Protein AF-A0A0H2Z4H3-F1 (afdb_monomer_lite)

Secondary structure (DSSP, 8-state):
-HHHHHHHHHHT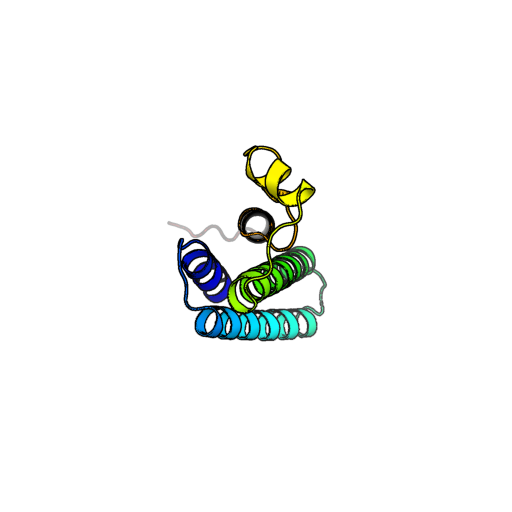SSS--HHHHHHHHHHHHHHHHHHHHH-SSSTTHHHHHHHHHHHHHHHHHHHHHHHTPPPPHHHHHHHHSTTTGGGSTT-HHHHHHHHHHHHHHHHHHHHHHHHHHHHTT-----

Structure (mmCIF, N/CA/C/O backbone):
data_AF-A0A0H2Z4H3-F1
#
_entry.id   AF-A0A0H2Z4H3-F1
#
loop_
_atom_site.group_PDB
_atom_site.id
_atom_site.type_symbol
_atom_site.label_atom_id
_atom_site.label_alt_id
_atom_site.label_comp_id
_atom_site.label_asym_id
_atom_site.label_entity_id
_atom_site.label_seq_id
_atom_site.pdbx_PDB_ins_code
_atom_site.Cartn_x
_atom_site.Cartn_y
_atom_site.Cartn_z
_atom_site.occupancy
_atom_site.B_iso_or_equiv
_atom_site.auth_seq_id
_atom_site.auth_comp_id
_atom_site.auth_asym_id
_atom_site.auth_atom_id
_atom_site.pdbx_PDB_model_num
ATOM 1 N N . MET A 1 1 ? 6.690 -5.080 -9.678 1.00 76.00 1 MET A N 1
ATOM 2 C CA . MET A 1 1 ? 5.309 -5.590 -9.858 1.00 76.00 1 MET A CA 1
ATOM 3 C C . MET A 1 1 ? 4.933 -6.775 -8.990 1.00 76.00 1 MET A C 1
ATOM 5 O O . MET A 1 1 ? 3.900 -6.699 -8.336 1.00 76.00 1 MET A O 1
ATOM 9 N N . ILE A 1 2 ? 5.739 -7.842 -8.934 1.00 83.12 2 ILE A N 1
ATOM 10 C CA . ILE A 1 2 ? 5.436 -9.006 -8.078 1.00 83.12 2 ILE A CA 1
ATOM 11 C C . ILE A 1 2 ? 5.225 -8.574 -6.618 1.00 83.12 2 ILE A C 1
ATOM 13 O O . ILE A 1 2 ? 4.202 -8.917 -6.033 1.00 83.12 2 ILE A O 1
ATOM 17 N N . SER A 1 3 ? 6.116 -7.737 -6.075 1.00 84.62 3 SER A N 1
ATOM 18 C CA . SER A 1 3 ? 6.000 -7.222 -4.704 1.00 84.62 3 SER A CA 1
ATOM 19 C C . SER A 1 3 ? 4.711 -6.426 -4.478 1.00 84.62 3 SER A C 1
ATOM 21 O O . SER A 1 3 ? 4.014 -6.666 -3.503 1.00 84.62 3 SER A O 1
ATOM 23 N N . ALA A 1 4 ? 4.337 -5.537 -5.404 1.00 87.75 4 ALA A N 1
ATOM 24 C CA . ALA A 1 4 ? 3.128 -4.725 -5.272 1.00 87.75 4 ALA A CA 1
ATOM 25 C C . ALA A 1 4 ? 1.841 -5.567 -5.271 1.00 87.75 4 ALA A C 1
ATOM 27 O O . ALA A 1 4 ? 0.973 -5.357 -4.427 1.00 87.75 4 ALA A O 1
ATOM 28 N N . LYS A 1 5 ? 1.754 -6.571 -6.158 1.00 92.44 5 LYS A N 1
ATOM 29 C CA . LYS A 1 5 ? 0.638 -7.531 -6.192 1.00 92.44 5 LYS A CA 1
ATOM 30 C C . LYS A 1 5 ? 0.575 -8.379 -4.919 1.00 92.44 5 LYS A C 1
ATOM 32 O O . LYS A 1 5 ? -0.507 -8.621 -4.399 1.00 92.44 5 LYS A O 1
ATOM 37 N N . GLN A 1 6 ? 1.727 -8.823 -4.412 1.00 92.50 6 GLN A N 1
ATOM 38 C CA . GLN A 1 6 ? 1.805 -9.562 -3.150 1.00 92.50 6 GLN A CA 1
ATOM 39 C C . GLN A 1 6 ? 1.317 -8.723 -1.966 1.00 92.50 6 GLN A C 1
ATOM 41 O O . GLN A 1 6 ? 0.580 -9.249 -1.140 1.00 92.50 6 GLN A O 1
ATOM 46 N N . ILE A 1 7 ? 1.687 -7.437 -1.908 1.00 94.00 7 ILE A N 1
ATOM 47 C CA . ILE A 1 7 ? 1.174 -6.507 -0.894 1.00 94.00 7 ILE A CA 1
ATOM 48 C C . ILE A 1 7 ? -0.345 -6.409 -1.018 1.00 94.00 7 ILE A C 1
ATOM 50 O O . ILE A 1 7 ? -1.021 -6.673 -0.033 1.00 94.00 7 ILE A O 1
ATOM 54 N N . ASN A 1 8 ? -0.876 -6.130 -2.216 1.00 93.12 8 ASN A N 1
ATOM 55 C CA . ASN A 1 8 ? -2.313 -5.918 -2.409 1.00 93.12 8 ASN A CA 1
ATOM 56 C C . ASN A 1 8 ? -3.132 -7.150 -1.991 1.00 93.12 8 ASN A C 1
ATOM 58 O O . ASN A 1 8 ? -4.113 -7.035 -1.269 1.00 93.12 8 ASN A O 1
ATOM 62 N N . ASN A 1 9 ? -2.669 -8.347 -2.366 1.00 93.31 9 ASN A N 1
ATOM 63 C CA . ASN A 1 9 ? -3.293 -9.615 -1.976 1.00 93.31 9 ASN A CA 1
ATOM 64 C C . ASN A 1 9 ? -3.227 -9.903 -0.466 1.00 93.31 9 ASN A C 1
ATOM 66 O O . ASN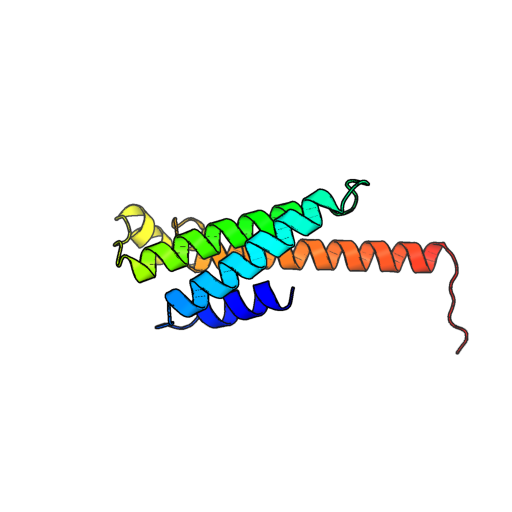 A 1 9 ? -4.020 -10.689 0.050 1.00 93.31 9 ASN A O 1
ATOM 70 N N . LEU A 1 10 ? -2.22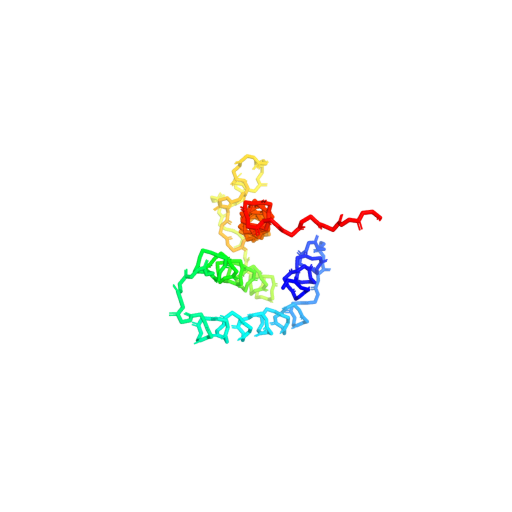6 -9.360 0.228 1.00 94.00 10 LEU A N 1
ATOM 71 C CA . LEU A 1 10 ? -2.078 -9.532 1.668 1.00 94.00 10 LEU A CA 1
ATOM 72 C C . LEU A 1 10 ? -2.978 -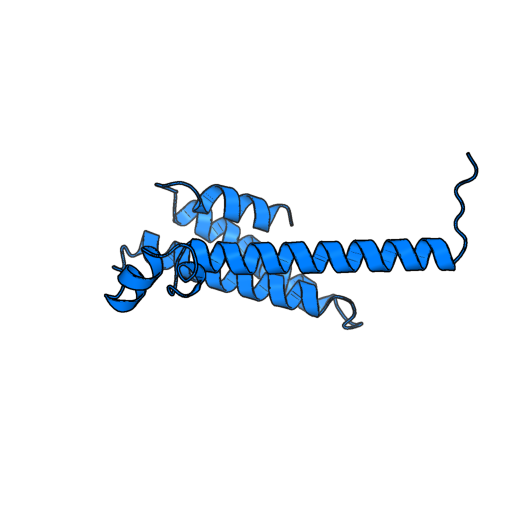8.553 2.423 1.00 94.00 10 LEU A C 1
ATOM 74 O O . LEU A 1 10 ? -3.700 -8.968 3.321 1.00 94.00 10 LEU A O 1
ATOM 78 N N . ILE A 1 11 ? -2.957 -7.275 2.039 1.00 93.00 11 ILE A N 1
ATOM 79 C CA . ILE A 1 11 ? -3.698 -6.208 2.724 1.00 93.00 11 ILE A CA 1
ATOM 80 C C . ILE A 1 11 ? -5.197 -6.195 2.387 1.00 93.00 11 ILE A C 1
ATOM 82 O O . ILE A 1 11 ? -5.956 -5.533 3.082 1.00 93.00 11 ILE A O 1
ATOM 86 N N . SER A 1 12 ? -5.635 -6.928 1.356 1.00 93.50 12 SER A N 1
ATOM 87 C CA . SER A 1 12 ? -7.056 -7.095 1.017 1.00 93.50 12 SER A CA 1
ATOM 88 C C . SER A 1 12 ? -7.799 -8.089 1.914 1.00 93.50 12 SER A C 1
ATOM 90 O O . SER A 1 12 ? -9.013 -8.240 1.791 1.00 93.50 12 SER A O 1
ATOM 92 N N . GLN A 1 13 ? -7.086 -8.804 2.787 1.00 92.44 13 GLN A N 1
ATOM 93 C CA . GLN A 1 13 ? -7.682 -9.764 3.712 1.00 92.44 13 GLN A CA 1
ATOM 94 C C . GLN A 1 13 ? -8.299 -9.033 4.907 1.00 92.44 13 GLN A C 1
ATOM 96 O O . GLN A 1 13 ? -7.673 -8.136 5.468 1.00 92.44 13 GLN A O 1
ATOM 101 N N . ASP A 1 14 ? -9.467 -9.488 5.374 1.00 82.69 14 ASP A N 1
ATOM 102 C CA . ASP A 1 14 ? -10.146 -8.926 6.559 1.00 82.69 14 ASP A CA 1
ATOM 103 C C . ASP A 1 14 ? -9.236 -8.856 7.795 1.00 82.69 14 ASP A C 1
ATOM 105 O O . ASP A 1 14 ? -9.363 -7.978 8.650 1.00 82.69 14 ASP A O 1
ATOM 109 N N . LYS A 1 15 ? -8.322 -9.824 7.907 1.00 87.69 15 LYS A N 1
ATOM 110 C CA . LYS A 1 15 ? -7.265 -9.874 8.913 1.00 87.69 15 LYS A CA 1
ATOM 111 C C . LYS A 1 15 ? -5.979 -10.292 8.226 1.00 87.69 15 LYS A C 1
ATOM 113 O O . LYS A 1 15 ? -5.923 -11.367 7.637 1.00 87.69 15 LYS A O 1
ATOM 118 N N . PHE A 1 16 ? -4.943 -9.480 8.366 1.00 93.75 16 PHE A N 1
ATOM 119 C CA . PHE A 1 16 ? -3.618 -9.780 7.845 1.00 93.75 16 PHE A CA 1
ATOM 120 C C . PHE A 1 16 ? -2.548 -9.551 8.910 1.00 93.75 16 PHE A C 1
ATOM 122 O O . PHE A 1 16 ? -2.740 -8.811 9.877 1.00 93.75 16 PHE A O 1
ATOM 129 N N . ASP A 1 17 ? -1.402 -10.199 8.720 1.00 93.62 17 ASP A N 1
ATOM 130 C CA . ASP A 1 17 ? -0.211 -9.954 9.525 1.00 93.62 17 ASP A CA 1
ATOM 131 C C . ASP A 1 17 ? 0.428 -8.625 9.093 1.00 93.62 17 ASP A C 1
ATOM 133 O O . ASP A 1 17 ? 1.021 -8.515 8.014 1.00 93.62 17 ASP A O 1
ATOM 137 N N . ALA A 1 18 ? 0.279 -7.603 9.937 1.00 93.75 18 ALA A N 1
ATOM 138 C CA . ALA A 1 18 ? 0.784 -6.265 9.660 1.00 93.75 18 ALA A CA 1
ATOM 139 C C . ALA A 1 18 ? 2.321 -6.195 9.614 1.00 93.75 18 ALA A C 1
ATOM 141 O O . ALA A 1 18 ? 2.861 -5.380 8.868 1.00 93.75 18 ALA A O 1
ATOM 142 N N . GLU A 1 19 ? 3.035 -7.060 10.340 1.00 93.50 19 GLU A N 1
ATOM 143 C CA . GLU A 1 19 ? 4.502 -7.119 10.290 1.00 93.50 19 GLU A CA 1
ATOM 144 C C . GLU A 1 19 ? 4.972 -7.736 8.969 1.00 93.50 19 GLU A C 1
ATOM 146 O O . GLU A 1 19 ? 5.856 -7.198 8.291 1.00 93.50 19 GLU A O 1
ATOM 151 N N . ALA A 1 20 ? 4.319 -8.820 8.538 1.00 93.56 20 ALA A N 1
ATOM 152 C CA . ALA A 1 20 ? 4.576 -9.413 7.228 1.00 93.56 20 ALA A CA 1
ATOM 153 C C . ALA A 1 20 ? 4.270 -8.425 6.087 1.00 93.56 20 ALA A C 1
ATOM 155 O O . ALA A 1 20 ? 5.054 -8.311 5.138 1.00 93.56 20 ALA A O 1
ATOM 156 N N . ALA A 1 21 ? 3.170 -7.674 6.197 1.00 94.31 21 ALA A N 1
ATOM 157 C CA . ALA A 1 21 ? 2.801 -6.648 5.226 1.00 94.31 21 ALA A CA 1
ATOM 158 C C . ALA A 1 21 ? 3.808 -5.491 5.201 1.00 94.31 21 ALA A C 1
ATOM 160 O O . ALA A 1 21 ? 4.271 -5.116 4.122 1.00 94.31 21 ALA A O 1
ATOM 161 N N . MET A 1 22 ? 4.228 -4.985 6.366 1.00 95.50 22 MET A N 1
ATOM 162 C CA . MET A 1 22 ? 5.247 -3.933 6.452 1.00 95.50 22 MET A CA 1
ATOM 163 C C . MET A 1 22 ? 6.565 -4.356 5.814 1.00 95.50 22 MET A C 1
ATOM 165 O O . MET A 1 22 ? 7.158 -3.572 5.074 1.00 95.50 22 MET A O 1
ATOM 169 N N . LYS A 1 23 ? 7.010 -5.598 6.039 1.00 95.25 23 LYS A N 1
ATOM 170 C CA . LYS A 1 23 ? 8.231 -6.117 5.412 1.00 95.25 23 LYS A CA 1
ATOM 171 C C .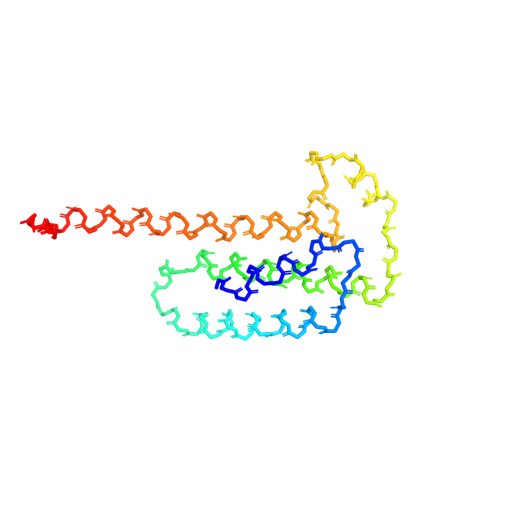 LYS A 1 23 ? 8.150 -6.047 3.885 1.00 95.25 23 LYS A C 1
ATOM 173 O O . LYS A 1 23 ? 9.091 -5.591 3.239 1.00 95.25 23 LYS A O 1
ATOM 178 N N . LYS A 1 24 ? 7.008 -6.432 3.309 1.00 94.75 24 LYS A N 1
ATOM 179 C CA . LYS A 1 24 ? 6.767 -6.348 1.860 1.00 94.75 24 LYS A CA 1
ATOM 180 C C . LYS A 1 24 ? 6.700 -4.912 1.351 1.00 94.75 24 LYS A C 1
ATOM 182 O O . LYS A 1 24 ? 7.262 -4.618 0.297 1.00 94.75 24 LYS A O 1
ATOM 187 N N . VAL A 1 25 ? 6.079 -4.011 2.106 1.00 95.75 25 VAL A N 1
ATOM 188 C CA . VAL A 1 25 ? 6.059 -2.577 1.790 1.00 95.75 25 VAL A CA 1
ATOM 189 C C . VAL A 1 25 ? 7.477 -1.992 1.781 1.00 95.75 25 VAL A C 1
ATOM 191 O O . VAL A 1 25 ? 7.813 -1.250 0.862 1.00 95.75 25 VAL A O 1
ATOM 194 N N . SER A 1 26 ? 8.340 -2.365 2.730 1.00 95.06 26 SER A N 1
ATOM 195 C CA . SER A 1 26 ? 9.748 -1.934 2.757 1.00 95.06 26 SER A CA 1
ATOM 196 C C . SER A 1 26 ? 10.582 -2.503 1.601 1.00 95.06 26 SER A C 1
ATOM 198 O O . SER A 1 26 ? 11.446 -1.807 1.063 1.00 95.06 26 SER A O 1
ATOM 200 N N . GLU A 1 27 ? 10.307 -3.742 1.175 1.00 94.62 27 GLU A N 1
ATOM 201 C CA . GLU A 1 27 ? 10.892 -4.309 -0.051 1.00 94.62 27 GLU A CA 1
ATOM 202 C C . GLU A 1 27 ? 10.501 -3.464 -1.278 1.00 94.62 27 GLU A C 1
ATOM 204 O O . GLU A 1 27 ? 11.363 -3.112 -2.084 1.00 94.62 27 GLU A O 1
ATOM 209 N N . LEU A 1 28 ? 9.222 -3.085 -1.408 1.00 94.31 28 LEU A N 1
ATOM 210 C CA . LEU A 1 28 ? 8.754 -2.224 -2.501 1.00 94.31 28 LEU A CA 1
ATOM 211 C C . LEU A 1 28 ? 9.368 -0.816 -2.439 1.00 94.31 28 LEU A C 1
ATOM 213 O O . LEU A 1 28 ? 9.787 -0.304 -3.471 1.00 94.31 28 LEU A O 1
ATOM 217 N N . GLU A 1 29 ? 9.473 -0.218 -1.251 1.00 94.88 29 GLU A N 1
ATOM 218 C CA . GLU A 1 29 ? 10.106 1.093 -1.026 1.00 94.88 29 GLU A CA 1
ATOM 219 C C . GLU A 1 29 ? 11.554 1.114 -1.536 1.00 94.88 29 GLU A C 1
ATOM 221 O O . GLU A 1 29 ? 11.955 2.031 -2.253 1.00 94.88 29 GLU A O 1
ATOM 226 N N . THR A 1 30 ? 12.310 0.050 -1.252 1.00 95.25 30 THR A N 1
ATOM 227 C CA . THR A 1 30 ? 13.688 -0.108 -1.742 1.00 95.25 30 THR A CA 1
ATOM 228 C C . THR A 1 30 ? 13.735 -0.237 -3.266 1.00 95.25 30 THR A C 1
ATOM 230 O O . THR A 1 30 ? 14.557 0.409 -3.913 1.00 95.25 30 THR A O 1
ATOM 233 N N . LEU A 1 31 ? 12.836 -1.030 -3.859 1.00 92.88 31 LEU A N 1
ATOM 234 C CA . LEU A 1 31 ? 12.762 -1.197 -5.315 1.00 92.88 31 LEU A CA 1
ATOM 235 C C . LEU A 1 31 ? 12.390 0.108 -6.032 1.00 92.88 31 LEU A C 1
ATOM 237 O O . LEU A 1 31 ? 12.962 0.412 -7.076 1.00 92.88 31 LEU A O 1
ATOM 241 N N . VAL A 1 32 ? 11.459 0.889 -5.476 1.00 92.94 32 VAL A N 1
ATOM 242 C CA . VAL A 1 32 ? 11.079 2.201 -6.021 1.00 92.94 32 VAL A CA 1
ATOM 243 C C . VAL A 1 32 ? 12.257 3.172 -5.946 1.00 92.94 32 VAL A C 1
ATOM 245 O O . VAL A 1 32 ? 12.520 3.872 -6.921 1.00 92.94 32 VAL A O 1
ATOM 248 N N . ALA A 1 33 ? 13.000 3.199 -4.835 1.00 93.44 33 ALA A N 1
ATOM 249 C CA . ALA A 1 33 ? 14.196 4.034 -4.709 1.00 93.44 33 ALA A CA 1
ATOM 250 C C . ALA A 1 33 ? 15.270 3.664 -5.748 1.00 93.44 33 ALA A C 1
ATOM 252 O O . ALA A 1 33 ? 15.760 4.534 -6.464 1.00 93.44 33 ALA A O 1
ATOM 253 N N . GLN A 1 34 ? 15.560 2.370 -5.909 1.00 92.06 34 GLN A N 1
ATOM 254 C CA . GLN A 1 34 ? 16.494 1.882 -6.929 1.00 92.06 34 GLN A CA 1
ATOM 255 C C . GLN A 1 34 ? 16.035 2.230 -8.351 1.00 92.06 34 GLN A C 1
ATOM 257 O O . GLN A 1 34 ? 16.846 2.628 -9.184 1.00 92.06 34 GLN A O 1
ATOM 262 N N . ALA A 1 35 ? 14.734 2.112 -8.636 1.00 89.50 35 ALA A N 1
ATOM 263 C CA . ALA A 1 35 ? 14.179 2.473 -9.937 1.00 89.50 35 ALA A CA 1
ATOM 264 C C . ALA A 1 35 ? 14.322 3.976 -10.225 1.00 89.50 35 ALA A C 1
ATOM 266 O O . ALA A 1 35 ? 14.687 4.339 -11.341 1.00 89.50 35 ALA A O 1
ATOM 267 N N . LYS A 1 36 ? 14.107 4.839 -9.219 1.00 90.00 36 LYS A N 1
ATOM 268 C CA . LYS A 1 36 ? 14.334 6.293 -9.329 1.00 90.00 36 LYS A CA 1
ATOM 269 C C . LYS A 1 36 ? 15.785 6.621 -9.674 1.00 90.00 36 LYS A C 1
ATOM 271 O O . LYS A 1 36 ? 16.024 7.468 -10.524 1.00 90.00 36 LYS A O 1
ATOM 276 N N . GLU A 1 37 ? 16.745 5.954 -9.038 1.00 89.44 37 GLU A N 1
ATOM 277 C CA . GLU A 1 37 ? 18.173 6.166 -9.314 1.00 89.44 37 GLU A CA 1
ATOM 278 C C . GLU A 1 37 ? 18.596 5.633 -10.693 1.00 89.44 37 GLU A C 1
ATOM 280 O O . GLU A 1 37 ? 19.474 6.200 -11.349 1.00 89.44 37 GLU A O 1
ATOM 285 N N . ALA A 1 38 ? 17.978 4.539 -11.142 1.00 88.31 38 ALA A N 1
ATOM 286 C CA . ALA A 1 38 ? 18.272 3.919 -12.429 1.00 88.31 38 ALA A CA 1
ATOM 287 C C . ALA A 1 38 ? 17.641 4.660 -13.622 1.00 88.31 38 ALA A C 1
ATOM 289 O O . ALA A 1 38 ? 18.196 4.606 -14.725 1.00 88.31 38 ALA A O 1
ATOM 290 N N . ASP A 1 39 ? 16.513 5.356 -13.433 1.00 85.75 39 ASP A N 1
ATOM 291 C CA . ASP A 1 39 ? 15.844 6.096 -14.507 1.00 85.75 39 ASP A CA 1
ATOM 292 C C . ASP A 1 39 ? 16.537 7.428 -14.819 1.00 85.75 39 ASP A C 1
ATOM 294 O O . ASP A 1 39 ? 16.132 8.510 -14.401 1.00 85.75 39 ASP A O 1
ATOM 298 N N . LYS A 1 40 ? 17.593 7.342 -15.626 1.00 79.00 40 LYS A N 1
ATOM 299 C CA . LYS A 1 40 ? 18.343 8.508 -16.120 1.00 79.00 40 LYS A CA 1
ATOM 300 C C . LYS A 1 40 ? 17.637 9.254 -17.254 1.00 79.00 40 LYS A C 1
ATOM 302 O O . LYS A 1 40 ? 18.050 10.354 -17.605 1.00 79.00 40 LYS A O 1
ATOM 307 N N . SER A 1 41 ? 16.633 8.631 -17.867 1.00 77.81 41 SER A N 1
ATOM 308 C CA . SER A 1 41 ? 15.962 9.134 -19.070 1.00 77.81 41 SER A CA 1
ATOM 309 C C . SER A 1 41 ? 14.653 9.862 -18.776 1.00 77.81 41 SER A C 1
ATOM 311 O O . SER A 1 41 ? 14.174 10.612 -19.622 1.00 77.81 41 SER A O 1
ATOM 313 N N . GLY A 1 42 ? 14.058 9.609 -17.607 1.00 77.31 42 GLY A N 1
ATOM 314 C CA . GLY A 1 42 ? 12.722 10.079 -17.247 1.00 77.31 42 GLY A CA 1
ATOM 315 C C . GLY A 1 42 ? 11.592 9.351 -17.981 1.00 77.31 42 GLY A C 1
ATOM 316 O O . GLY A 1 42 ? 10.426 9.638 -17.720 1.00 77.31 42 GLY A O 1
ATOM 317 N N . MET A 1 43 ? 11.898 8.404 -18.879 1.00 74.94 43 MET A N 1
ATOM 318 C CA . MET A 1 43 ? 10.883 7.674 -19.649 1.00 74.94 43 MET A CA 1
ATOM 319 C C . MET A 1 43 ? 9.951 6.851 -18.754 1.00 74.94 43 MET A C 1
ATOM 321 O O . MET A 1 43 ? 8.799 6.636 -19.115 1.00 74.94 43 MET A O 1
ATOM 325 N N . ASN A 1 44 ? 10.424 6.419 -17.580 1.00 79.25 44 ASN A N 1
ATOM 326 C CA . ASN A 1 44 ? 9.642 5.615 -16.640 1.00 79.25 44 ASN A CA 1
ATOM 327 C C . ASN A 1 44 ? 9.117 6.437 -15.454 1.00 79.25 44 ASN A C 1
ATOM 329 O O . ASN A 1 44 ? 8.576 5.863 -14.506 1.00 79.25 44 ASN A O 1
ATOM 333 N N . PHE A 1 45 ? 9.263 7.766 -15.492 1.00 83.06 45 PHE A N 1
ATOM 334 C CA . PHE A 1 45 ? 8.963 8.650 -14.368 1.00 83.06 45 PHE A CA 1
ATOM 335 C C . PHE A 1 45 ? 7.532 8.477 -13.843 1.00 83.06 45 PHE A C 1
ATOM 337 O O . PHE A 1 45 ? 7.340 8.375 -12.632 1.00 83.06 45 PHE A O 1
ATOM 344 N N . SER A 1 46 ? 6.548 8.384 -14.744 1.00 86.56 46 SER A N 1
ATOM 345 C CA . SER A 1 46 ? 5.130 8.241 -14.385 1.00 86.56 46 SER A CA 1
ATOM 346 C C . SER A 1 46 ? 4.872 6.968 -13.571 1.00 86.56 46 SER A C 1
ATOM 348 O O . SER A 1 46 ? 4.376 7.026 -12.446 1.00 86.56 46 SER A O 1
ATOM 350 N N . PHE A 1 47 ? 5.346 5.824 -14.073 1.00 88.81 47 PHE A N 1
ATOM 351 C CA . PHE A 1 47 ? 5.243 4.538 -13.384 1.00 88.81 47 PHE A CA 1
ATOM 352 C C . PHE A 1 47 ? 5.990 4.516 -12.041 1.00 88.81 47 PHE A C 1
ATOM 354 O O . PHE A 1 47 ? 5.492 4.007 -11.038 1.00 88.81 47 PHE A O 1
ATOM 361 N N . ILE A 1 48 ? 7.208 5.059 -11.997 1.00 91.50 48 ILE A N 1
ATOM 362 C CA . ILE A 1 48 ? 8.007 5.081 -10.766 1.00 91.50 48 ILE A CA 1
ATOM 363 C C . ILE A 1 48 ? 7.338 5.962 -9.701 1.00 91.50 48 ILE A C 1
ATOM 365 O O . ILE A 1 48 ? 7.405 5.656 -8.506 1.00 91.50 48 ILE A O 1
ATOM 369 N N . ASN A 1 49 ? 6.684 7.046 -10.122 1.00 92.19 49 ASN A N 1
ATOM 370 C CA . ASN A 1 49 ? 5.931 7.911 -9.230 1.00 92.19 49 ASN A CA 1
ATOM 371 C C . ASN A 1 49 ? 4.674 7.216 -8.691 1.00 92.19 49 ASN A C 1
ATOM 373 O O . ASN A 1 49 ? 4.498 7.183 -7.473 1.00 92.19 49 ASN A O 1
ATOM 377 N N . SER A 1 50 ? 3.859 6.596 -9.551 1.00 93.44 50 SER A N 1
ATOM 378 C CA . SER A 1 50 ? 2.651 5.871 -9.124 1.00 93.44 50 SER A CA 1
ATOM 379 C C . SER A 1 50 ? 2.978 4.680 -8.216 1.00 93.44 50 SER A C 1
ATOM 381 O O . SER A 1 50 ? 2.333 4.489 -7.185 1.00 93.44 50 SER A O 1
ATOM 383 N N . ALA A 1 51 ? 4.064 3.949 -8.489 1.00 93.19 51 ALA A N 1
ATOM 384 C CA . ALA A 1 51 ? 4.564 2.905 -7.591 1.00 93.19 51 ALA A CA 1
ATOM 385 C C . ALA A 1 51 ? 4.976 3.452 -6.211 1.00 93.19 51 ALA A C 1
ATOM 387 O O . ALA A 1 51 ? 4.797 2.777 -5.194 1.00 93.19 51 ALA A O 1
ATOM 388 N N . GLY A 1 52 ? 5.516 4.674 -6.168 1.00 94.12 52 GLY A N 1
ATOM 389 C CA . GLY A 1 52 ? 5.826 5.384 -4.929 1.00 94.12 52 GLY A CA 1
ATOM 390 C C . GLY A 1 52 ? 4.582 5.811 -4.146 1.00 94.12 52 GLY A C 1
ATOM 391 O O . GLY A 1 52 ? 4.575 5.676 -2.924 1.00 94.12 52 GLY A O 1
ATOM 392 N N . GLN A 1 53 ? 3.529 6.273 -4.827 1.00 95.56 53 GLN A N 1
ATOM 393 C CA . GLN A 1 53 ? 2.257 6.628 -4.180 1.00 95.56 53 GLN A CA 1
ATOM 394 C C . GLN A 1 53 ? 1.586 5.397 -3.570 1.00 95.56 53 GLN A C 1
ATOM 396 O O . GLN A 1 53 ? 1.339 5.365 -2.365 1.00 95.56 53 GLN A O 1
ATOM 401 N N . TYR A 1 54 ? 1.456 4.317 -4.348 1.00 96.06 54 TYR A N 1
ATOM 402 C CA . TYR A 1 54 ? 0.929 3.054 -3.835 1.00 96.06 54 TYR A CA 1
ATOM 403 C C . TYR A 1 54 ? 1.717 2.547 -2.619 1.00 96.06 54 TYR A C 1
ATOM 405 O O . TYR A 1 54 ? 1.136 2.129 -1.617 1.00 96.06 54 TYR A O 1
ATOM 413 N N . GLN A 1 55 ? 3.052 2.607 -2.675 1.00 96.12 55 GLN A N 1
ATOM 414 C CA . GLN A 1 55 ? 3.899 2.221 -1.548 1.00 96.12 55 GLN A CA 1
ATOM 415 C C . GLN A 1 55 ? 3.614 3.059 -0.293 1.00 96.12 55 GLN A C 1
ATOM 417 O O . GLN A 1 55 ? 3.578 2.500 0.807 1.00 96.12 55 GLN A O 1
ATOM 422 N N . LEU A 1 56 ? 3.409 4.368 -0.439 1.00 96.56 56 LEU A N 1
ATOM 423 C CA . LEU A 1 56 ? 3.098 5.269 0.668 1.00 96.56 56 LEU A CA 1
ATOM 424 C C . LEU A 1 56 ? 1.729 4.960 1.288 1.00 96.56 56 LEU A C 1
ATOM 426 O O . LEU A 1 56 ? 1.638 4.814 2.510 1.00 96.56 56 LEU A O 1
ATOM 430 N N . GLU A 1 57 ? 0.688 4.816 0.470 1.00 96.75 57 GLU A N 1
ATOM 431 C CA . GLU A 1 57 ? -0.672 4.543 0.950 1.00 96.75 57 GLU A CA 1
ATOM 432 C C . GLU A 1 57 ? -0.799 3.140 1.557 1.00 96.75 57 GLU A C 1
ATOM 434 O O . GLU A 1 57 ? -1.372 2.974 2.637 1.00 96.75 57 GLU A O 1
ATOM 439 N N . ALA A 1 58 ? -0.148 2.131 0.968 1.00 96.19 58 ALA A N 1
ATOM 440 C CA . ALA A 1 58 ? -0.065 0.803 1.573 1.00 96.19 58 ALA A CA 1
ATOM 441 C C . ALA A 1 58 ? 0.642 0.843 2.942 1.00 96.19 58 ALA A C 1
ATOM 443 O O . ALA A 1 58 ? 0.190 0.214 3.899 1.00 96.19 58 ALA A O 1
ATOM 444 N N . LYS A 1 59 ? 1.729 1.618 3.074 1.00 96.62 59 LYS A N 1
ATOM 445 C CA . LYS A 1 59 ? 2.461 1.795 4.343 1.00 96.62 59 LYS A CA 1
ATOM 446 C C . LYS A 1 59 ? 1.587 2.418 5.426 1.00 96.62 59 LYS A C 1
ATOM 448 O O . LYS A 1 59 ? 1.616 1.973 6.574 1.00 96.62 59 LYS A O 1
ATOM 453 N N . LYS A 1 60 ? 0.833 3.454 5.064 1.00 96.44 60 LYS A N 1
ATOM 454 C CA . LYS A 1 60 ? -0.114 4.139 5.944 1.00 96.44 60 LYS A CA 1
ATOM 455 C C . LYS A 1 60 ? -1.218 3.200 6.426 1.00 96.44 60 LYS A C 1
ATOM 457 O O . LYS A 1 60 ? -1.397 3.051 7.634 1.00 96.44 60 LYS A O 1
ATOM 462 N N . TYR A 1 61 ? -1.867 2.485 5.505 1.00 96.06 61 TYR A N 1
ATOM 463 C CA . TYR A 1 61 ? -2.919 1.527 5.845 1.00 96.06 61 TYR A CA 1
ATOM 464 C C . TYR A 1 61 ? -2.418 0.417 6.779 1.00 96.06 61 TYR A C 1
ATOM 466 O O . TYR A 1 61 ? -3.016 0.151 7.823 1.00 96.06 61 TYR A O 1
ATOM 474 N N . VAL A 1 62 ? -1.267 -0.188 6.469 1.00 95.88 62 VAL A N 1
ATOM 475 C CA . VAL A 1 62 ? -0.684 -1.235 7.321 1.00 95.88 62 VAL A CA 1
ATOM 476 C C . VAL A 1 62 ? -0.368 -0.704 8.725 1.00 95.88 62 VAL A C 1
ATOM 478 O O . VAL A 1 62 ? -0.649 -1.387 9.712 1.00 95.88 62 VAL A O 1
ATOM 481 N N . ARG A 1 63 ? 0.162 0.523 8.844 1.00 95.88 63 ARG A N 1
ATOM 482 C CA . ARG A 1 63 ? 0.401 1.172 10.146 1.00 95.88 63 ARG A CA 1
ATOM 483 C C . ARG A 1 63 ? -0.894 1.403 10.917 1.00 95.88 63 ARG A C 1
ATOM 485 O O . ARG A 1 63 ? -0.929 1.078 12.099 1.00 95.88 63 ARG A O 1
ATOM 492 N N . ARG A 1 64 ? -1.960 1.878 10.262 1.00 95.06 64 ARG A N 1
ATOM 493 C CA . ARG A 1 64 ? -3.284 2.048 10.888 1.00 95.06 64 ARG A CA 1
ATOM 494 C C . ARG A 1 64 ? -3.769 0.739 11.515 1.00 95.06 64 ARG A C 1
ATOM 496 O O . ARG A 1 64 ? -4.191 0.742 12.670 1.00 95.06 64 ARG A O 1
ATOM 503 N N . ILE A 1 65 ? -3.670 -0.376 10.785 1.00 93.81 65 ILE A N 1
ATOM 504 C CA . ILE A 1 65 ? -4.089 -1.702 11.270 1.00 93.81 65 ILE A CA 1
ATOM 505 C C . ILE A 1 65 ? -3.196 -2.197 12.414 1.00 93.81 65 ILE A C 1
ATOM 507 O O . ILE A 1 65 ? -3.714 -2.650 13.437 1.00 93.81 65 ILE A O 1
ATOM 511 N N . ARG A 1 66 ? -1.870 -2.065 12.279 1.00 94.62 66 ARG A N 1
ATOM 512 C CA . ARG A 1 66 ? -0.900 -2.433 13.325 1.00 94.62 66 ARG A CA 1
ATOM 513 C C . ARG A 1 66 ? -1.160 -1.677 14.629 1.00 94.62 66 ARG A C 1
ATOM 515 O O . ARG A 1 66 ? -1.233 -2.285 15.695 1.00 94.62 66 ARG A O 1
ATOM 522 N N . ASP A 1 67 ? -1.324 -0.363 14.522 1.00 95.25 67 ASP A N 1
ATOM 523 C CA . ASP A 1 67 ? -1.462 0.555 15.655 1.00 95.25 67 ASP A CA 1
ATOM 524 C C . ASP A 1 67 ? -2.915 0.654 16.151 1.00 95.25 67 ASP A C 1
ATOM 526 O O . ASP A 1 67 ? -3.189 1.327 17.143 1.00 95.25 67 ASP A O 1
ATOM 530 N N . LYS A 1 68 ? -3.847 -0.049 15.489 1.00 92.50 68 LYS A N 1
ATOM 531 C CA . LYS A 1 68 ? -5.289 -0.070 15.789 1.00 92.50 68 LYS A CA 1
ATOM 532 C C . LYS A 1 68 ? -5.902 1.331 15.825 1.00 92.50 68 LYS A C 1
ATOM 534 O O . LYS A 1 68 ? -6.766 1.622 16.652 1.00 92.50 68 LYS A O 1
ATOM 539 N N . VAL A 1 69 ? -5.446 2.198 14.926 1.00 93.75 69 VAL A N 1
ATOM 540 C CA . VAL A 1 69 ? -5.898 3.588 14.852 1.00 93.75 69 VAL A CA 1
ATOM 541 C C . VAL A 1 69 ? -7.319 3.622 14.276 1.00 93.75 69 VAL A C 1
ATOM 543 O O . VAL A 1 69 ? -7.528 3.171 13.144 1.00 93.75 69 VAL A O 1
ATOM 546 N N . PRO A 1 70 ? -8.313 4.141 15.020 1.00 91.69 70 PRO A N 1
ATOM 547 C CA . PRO A 1 70 ? -9.681 4.221 14.529 1.00 91.69 70 PRO A CA 1
ATOM 548 C C . PRO A 1 70 ? -9.795 5.218 13.369 1.00 91.69 70 PRO A C 1
ATOM 550 O O . PRO A 1 70 ? -9.042 6.187 13.277 1.00 91.69 70 PRO A O 1
ATOM 553 N N . TYR A 1 71 ? -10.759 4.986 12.481 1.00 92.81 71 TYR A N 1
ATOM 554 C CA . TYR A 1 71 ? -11.133 5.959 11.454 1.00 92.81 71 TYR A CA 1
ATOM 555 C C . TYR A 1 71 ? -11.758 7.207 12.079 1.00 92.81 71 TYR A C 1
ATOM 557 O O . TYR A 1 71 ? -12.461 7.110 13.094 1.00 92.81 71 TYR A O 1
ATOM 565 N N . SER A 1 72 ? -11.508 8.366 11.464 1.00 92.69 72 SER A N 1
ATOM 566 C CA . SER A 1 72 ? -12.246 9.585 11.788 1.00 92.69 72 SER A CA 1
ATOM 567 C C . SER A 1 72 ? -13.715 9.432 11.384 1.00 92.69 72 SER A C 1
ATOM 569 O O . SER A 1 72 ? -14.064 8.534 10.617 1.00 92.69 72 SER A O 1
ATOM 571 N N . ASP A 1 73 ? -14.599 10.281 11.903 1.00 94.06 73 ASP A N 1
ATOM 572 C CA . ASP A 1 73 ? -16.019 10.195 11.542 1.00 94.06 73 ASP A CA 1
ATOM 573 C C . ASP A 1 73 ? -16.245 10.508 10.056 1.00 94.06 73 ASP A C 1
ATOM 575 O O . ASP A 1 73 ? -17.017 9.811 9.405 1.00 94.06 73 ASP A O 1
ATOM 579 N N . TRP A 1 74 ? -15.466 11.436 9.491 1.00 90.62 74 TRP A N 1
ATOM 580 C CA . TRP A 1 74 ? -15.456 11.701 8.052 1.00 90.62 74 TRP A CA 1
ATOM 581 C C . TRP A 1 74 ? -14.982 10.484 7.243 1.00 90.62 74 TRP A C 1
ATOM 583 O O . TRP A 1 74 ? -15.644 10.090 6.289 1.00 90.62 74 TRP A O 1
ATOM 593 N N . ASP A 1 75 ? -13.887 9.825 7.647 1.00 92.81 75 ASP A N 1
ATOM 594 C CA . ASP A 1 75 ? -13.406 8.621 6.949 1.00 92.81 75 ASP A CA 1
ATOM 595 C C . ASP A 1 75 ? -14.441 7.492 6.999 1.00 92.81 75 ASP A C 1
ATOM 597 O O . ASP A 1 75 ? -14.628 6.774 6.019 1.00 92.81 75 ASP A O 1
ATOM 601 N N . LYS A 1 76 ? -15.130 7.320 8.136 1.00 92.75 76 LYS A N 1
ATOM 602 C CA . LYS A 1 76 ? -16.194 6.313 8.268 1.00 92.75 76 LYS A CA 1
ATOM 603 C C . LYS A 1 76 ? -17.340 6.582 7.301 1.00 92.75 76 LYS A C 1
ATOM 605 O O . LYS A 1 76 ? -17.858 5.623 6.741 1.00 92.75 76 LYS A O 1
ATOM 610 N N . GLU A 1 77 ? -17.733 7.843 7.122 1.00 92.56 77 GLU A N 1
ATOM 611 C CA . GLU A 1 77 ? -18.758 8.228 6.146 1.00 92.56 77 GLU A CA 1
ATOM 612 C C . GLU A 1 77 ? -18.312 7.884 4.723 1.00 92.56 77 GLU A C 1
ATOM 614 O O . GLU A 1 77 ? -19.059 7.230 3.997 1.00 92.56 77 GLU A O 1
ATOM 619 N N . GLN A 1 78 ? -17.071 8.221 4.353 1.00 93.00 78 GLN A N 1
ATOM 620 C CA . GLN A 1 78 ? -16.548 7.878 3.027 1.00 93.00 78 GLN A CA 1
ATOM 621 C C . GLN A 1 78 ? -16.482 6.367 2.796 1.00 93.00 78 GLN A C 1
ATOM 623 O O . GLN A 1 78 ? -16.812 5.889 1.717 1.00 93.00 78 GLN A O 1
ATOM 628 N N . LEU A 1 79 ? -16.111 5.585 3.811 1.00 92.38 79 LEU A N 1
ATOM 629 C CA . LEU A 1 79 ? -16.047 4.125 3.707 1.00 92.38 79 LEU A CA 1
ATOM 630 C C . LEU A 1 79 ? -17.420 3.454 3.524 1.00 92.38 79 LEU A C 1
ATOM 632 O O . LEU A 1 79 ? -17.459 2.288 3.130 1.00 92.38 79 LEU A O 1
ATOM 636 N N . GLN A 1 80 ? -18.530 4.145 3.806 1.00 91.31 80 GLN A N 1
ATOM 637 C CA . GLN A 1 80 ? -19.878 3.609 3.580 1.00 91.31 80 GLN A CA 1
ATOM 638 C C . GLN A 1 80 ? -20.349 3.740 2.128 1.00 91.31 80 GLN A C 1
ATOM 640 O O . GLN A 1 80 ? -21.199 2.956 1.704 1.00 91.31 80 GLN A O 1
ATOM 645 N N . ASP A 1 81 ? -19.804 4.690 1.365 1.00 90.38 81 ASP A N 1
ATOM 646 C CA . ASP A 1 81 ? -20.125 4.874 -0.049 1.00 90.38 81 ASP A CA 1
ATOM 647 C C . ASP A 1 81 ? -18.992 4.334 -0.928 1.00 90.38 81 ASP A C 1
ATOM 649 O O . ASP A 1 81 ? -17.849 4.789 -0.890 1.00 90.38 81 ASP A O 1
ATOM 653 N N . ALA A 1 82 ? -19.313 3.366 -1.785 1.00 82.88 82 ALA A N 1
ATOM 654 C CA . ALA A 1 82 ? -18.349 2.796 -2.718 1.00 82.88 82 ALA A CA 1
ATOM 655 C C . ALA A 1 82 ? -17.710 3.860 -3.635 1.00 82.88 82 ALA A C 1
ATOM 657 O O . ALA A 1 82 ? -16.537 3.722 -3.985 1.00 82.88 82 ALA A O 1
ATOM 658 N N . ASN A 1 83 ? -18.433 4.933 -3.977 1.00 88.69 83 ASN A N 1
ATOM 659 C CA . ASN A 1 83 ? -17.957 5.974 -4.896 1.00 88.69 83 ASN A CA 1
ATOM 660 C C . ASN A 1 83 ? -16.935 6.930 -4.271 1.00 88.69 83 ASN A C 1
ATOM 662 O O . ASN A 1 83 ? -16.1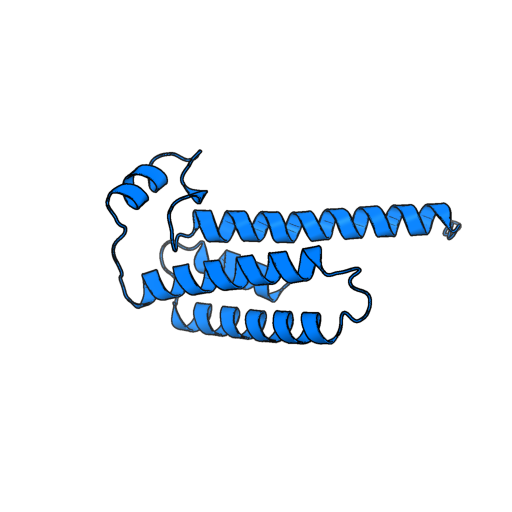86 7.586 -4.997 1.00 88.69 83 ASN A O 1
ATOM 666 N N . SER A 1 84 ? -16.894 7.014 -2.942 1.00 90.94 84 SER A N 1
ATOM 667 C CA . SER A 1 84 ? -15.994 7.910 -2.214 1.00 90.94 84 SER A CA 1
ATOM 668 C C . SER A 1 84 ? -15.081 7.190 -1.226 1.00 90.94 84 SER A C 1
ATOM 670 O O . SER A 1 84 ? -14.189 7.814 -0.660 1.00 90.94 84 SER A O 1
ATOM 672 N N . SER A 1 85 ? -15.216 5.869 -1.083 1.00 90.06 85 SER A N 1
ATOM 673 C CA . SER A 1 85 ? -14.383 5.039 -0.203 1.00 90.06 85 SER A CA 1
ATOM 674 C C . SER A 1 85 ? -12.878 5.223 -0.413 1.00 90.06 85 SER A C 1
ATOM 676 O O . SER A 1 85 ? -12.114 5.197 0.550 1.00 90.06 85 SER A O 1
ATOM 678 N N . TRP A 1 86 ? -12.448 5.480 -1.651 1.00 91.00 86 TRP A N 1
ATOM 679 C CA . TRP A 1 86 ? -11.057 5.776 -2.005 1.00 91.00 86 TRP A CA 1
ATOM 680 C C . TRP A 1 86 ? -10.540 7.090 -1.404 1.00 91.00 86 TRP A C 1
ATOM 682 O O . TRP A 1 86 ? -9.334 7.295 -1.358 1.00 91.00 86 TRP A O 1
ATOM 692 N N . MET A 1 87 ? -11.416 7.982 -0.937 1.00 92.94 87 MET A N 1
ATOM 693 C CA . MET A 1 87 ? -11.042 9.245 -0.298 1.00 92.94 87 MET A CA 1
ATOM 694 C C . MET A 1 87 ? -10.700 9.081 1.185 1.00 92.94 87 MET A C 1
ATOM 696 O O . MET A 1 87 ? -10.048 9.965 1.735 1.00 92.94 87 MET A O 1
ATOM 700 N N . ALA A 1 88 ? -11.115 7.980 1.822 1.00 92.88 88 ALA A N 1
ATOM 701 C CA . ALA A 1 88 ? -10.813 7.719 3.224 1.00 92.88 88 ALA A CA 1
ATOM 702 C C . ALA A 1 88 ? -9.301 7.559 3.426 1.00 92.88 88 ALA A C 1
ATOM 704 O O . ALA A 1 88 ? -8.655 6.745 2.752 1.00 92.88 88 ALA A O 1
ATOM 705 N N . GLU A 1 89 ? -8.734 8.315 4.361 1.00 90.31 89 GLU A N 1
ATOM 706 C CA . GLU A 1 89 ? -7.289 8.325 4.577 1.00 90.31 89 GLU A CA 1
ATOM 707 C C . GLU A 1 89 ? -6.804 7.026 5.218 1.00 90.31 89 GLU A C 1
ATOM 709 O O . GLU A 1 89 ? -7.505 6.386 6.009 1.00 90.31 89 GLU A O 1
ATOM 714 N N . ASP A 1 90 ? -5.565 6.641 4.905 1.00 93.25 90 ASP A N 1
ATOM 715 C CA . ASP A 1 90 ? -4.901 5.458 5.451 1.00 93.25 90 ASP A CA 1
ATOM 716 C C . ASP A 1 90 ? -5.802 4.208 5.382 1.00 93.25 90 ASP A C 1
ATOM 718 O O . ASP A 1 90 ? -5.913 3.462 6.357 1.00 93.25 90 ASP A O 1
ATOM 722 N N . SER A 1 91 ? -6.509 4.022 4.264 1.00 93.31 91 SER A N 1
ATOM 723 C CA . SER A 1 91 ? -7.527 2.986 4.074 1.00 93.31 91 SER A CA 1
ATOM 724 C C . SER A 1 91 ? -7.151 2.013 2.954 1.00 93.31 91 SER A C 1
ATOM 726 O O . SER A 1 91 ? -6.358 2.330 2.064 1.00 93.31 91 SER A O 1
ATOM 728 N N . PHE A 1 92 ? -7.741 0.813 2.973 1.00 93.75 92 PHE A N 1
ATOM 729 C CA . PHE A 1 92 ? -7.543 -0.149 1.888 1.00 93.75 92 PHE A CA 1
ATOM 730 C C . PHE A 1 92 ? -8.063 0.366 0.534 1.00 93.75 92 PHE A C 1
ATOM 732 O O . PHE A 1 92 ? -7.313 0.264 -0.434 1.00 93.75 92 PHE A O 1
ATOM 739 N N . PRO A 1 93 ? -9.271 0.961 0.423 1.00 93.88 93 PRO A N 1
ATOM 740 C CA . PRO A 1 93 ? -9.740 1.512 -0.849 1.00 93.88 93 PRO A CA 1
ATOM 741 C C . PRO A 1 93 ? -8.810 2.580 -1.429 1.00 93.88 93 PRO A C 1
ATOM 743 O O . PRO A 1 93 ? -8.615 2.611 -2.643 1.00 93.88 93 PRO A O 1
ATOM 746 N N . ARG A 1 94 ? -8.181 3.409 -0.581 1.00 95.00 94 ARG A N 1
ATOM 747 C CA . ARG A 1 94 ? -7.165 4.368 -1.031 1.00 95.00 94 ARG A CA 1
ATOM 748 C C . ARG A 1 94 ? -5.942 3.664 -1.614 1.00 95.00 94 ARG A C 1
ATOM 750 O O . ARG A 1 94 ? -5.553 3.950 -2.741 1.00 95.00 94 ARG A O 1
ATOM 757 N N . ALA A 1 95 ? -5.375 2.703 -0.884 1.00 95.06 95 ALA A N 1
ATOM 758 C CA . ALA A 1 95 ? -4.233 1.925 -1.367 1.00 95.06 95 ALA A CA 1
ATOM 759 C C . ALA A 1 95 ? -4.563 1.134 -2.650 1.00 95.06 95 ALA A C 1
ATOM 761 O O . ALA A 1 95 ? -3.720 1.007 -3.534 1.00 95.06 95 ALA A O 1
ATOM 762 N N . LEU A 1 96 ? -5.790 0.623 -2.780 1.00 94.88 96 LEU A N 1
ATOM 763 C CA . LEU A 1 96 ? -6.257 -0.072 -3.979 1.00 94.88 96 LEU A CA 1
ATOM 764 C C . LEU A 1 96 ? -6.396 0.874 -5.181 1.00 94.88 96 LEU A C 1
ATOM 766 O O . LEU A 1 96 ? -6.072 0.476 -6.299 1.00 94.88 96 LEU A O 1
ATOM 770 N N . CYS A 1 97 ? -6.852 2.111 -4.963 1.00 94.19 97 CYS A N 1
ATOM 771 C CA . CYS A 1 97 ? -6.921 3.138 -6.002 1.00 94.19 97 CYS A CA 1
ATOM 772 C C . CYS A 1 97 ? -5.534 3.394 -6.609 1.00 94.19 97 CYS A C 1
ATOM 774 O O . CYS A 1 97 ? -5.352 3.228 -7.814 1.00 94.19 97 CYS A O 1
ATOM 776 N N . ASP A 1 98 ? -4.539 3.669 -5.765 1.00 94.94 98 ASP A N 1
ATOM 777 C CA . ASP A 1 98 ? -3.165 3.933 -6.206 1.00 94.94 98 ASP A CA 1
ATOM 778 C C . ASP A 1 98 ? -2.500 2.684 -6.818 1.00 94.94 98 ASP A C 1
ATOM 780 O O . ASP A 1 98 ? -1.686 2.782 -7.739 1.00 94.94 98 ASP A O 1
ATOM 784 N N . TYR A 1 99 ? -2.853 1.482 -6.343 1.00 94.38 99 TYR A N 1
ATOM 785 C CA . TYR A 1 99 ? -2.425 0.232 -6.976 1.00 94.38 99 TYR A CA 1
ATOM 786 C C . TYR A 1 99 ? -2.926 0.130 -8.420 1.00 94.38 99 TYR A C 1
ATOM 788 O O . TYR A 1 99 ? -2.158 -0.248 -9.307 1.00 94.38 99 TYR A O 1
ATOM 796 N N . ASN A 1 100 ? -4.202 0.449 -8.650 1.00 93.56 100 ASN A N 1
ATOM 797 C CA . ASN A 1 100 ? -4.805 0.401 -9.979 1.00 93.56 100 ASN A CA 1
ATOM 798 C C . ASN A 1 100 ? -4.183 1.452 -10.902 1.00 93.56 100 ASN A C 1
ATOM 800 O O . ASN A 1 100 ? -3.817 1.109 -12.020 1.00 93.56 100 ASN A O 1
ATOM 804 N N . GLU A 1 101 ? -3.950 2.673 -10.413 1.00 92.50 101 GLU A N 1
ATOM 805 C CA . GLU A 1 101 ? -3.245 3.714 -11.173 1.00 92.50 101 GLU A CA 1
ATOM 806 C C . GLU A 1 101 ? -1.838 3.252 -11.589 1.00 92.50 101 GLU A C 1
ATOM 808 O O . GLU A 1 101 ? -1.454 3.347 -12.753 1.00 92.50 101 GLU A O 1
ATOM 813 N N . MET A 1 102 ? -1.079 2.642 -10.671 1.00 92.75 102 MET A N 1
ATOM 814 C CA . MET A 1 102 ? 0.232 2.067 -10.994 1.00 92.75 102 MET A CA 1
ATOM 815 C C . MET A 1 102 ? 0.146 0.955 -12.057 1.00 92.75 102 MET A C 1
ATOM 817 O O . MET A 1 102 ? 1.029 0.836 -12.912 1.00 92.75 102 MET A O 1
ATOM 821 N N . VAL A 1 103 ? -0.885 0.111 -11.997 1.00 90.38 103 VAL A N 1
ATOM 822 C CA . VAL A 1 103 ? -1.124 -0.943 -12.994 1.00 90.38 103 VAL A CA 1
ATOM 823 C C . VAL A 1 103 ? -1.477 -0.341 -14.359 1.00 90.38 103 VAL A C 1
ATOM 825 O O . VAL A 1 103 ? -0.959 -0.812 -15.375 1.00 90.38 103 VAL A O 1
ATOM 828 N N . ASP A 1 104 ? -2.285 0.715 -14.390 1.00 90.19 104 ASP A N 1
ATOM 829 C CA . ASP A 1 104 ? -2.680 1.413 -15.615 1.00 90.19 104 ASP A CA 1
ATOM 830 C C . ASP A 1 104 ? -1.485 2.081 -16.304 1.00 90.19 104 ASP A C 1
ATOM 832 O O . ASP A 1 104 ? -1.317 1.934 -17.517 1.00 90.19 104 ASP A O 1
ATOM 836 N N . GLU A 1 105 ? -0.585 2.709 -15.543 1.00 89.19 105 GLU A N 1
ATOM 837 C CA . GLU A 1 105 ? 0.668 3.276 -16.069 1.00 89.19 105 GLU A CA 1
ATOM 838 C C . GLU A 1 105 ? 1.530 2.224 -16.784 1.00 89.19 105 GLU A C 1
ATOM 840 O O . GLU A 1 105 ? 2.122 2.480 -17.836 1.00 89.19 105 GLU A O 1
ATOM 845 N N . ILE A 1 106 ? 1.561 0.993 -16.266 1.00 84.19 106 ILE A N 1
ATOM 846 C CA . ILE A 1 106 ? 2.261 -0.110 -16.936 1.00 84.19 106 ILE A CA 1
ATOM 847 C C . ILE A 1 106 ? 1.561 -0.508 -18.226 1.00 84.19 106 ILE A C 1
ATOM 849 O O . ILE A 1 106 ? 2.235 -0.741 -19.232 1.00 84.19 106 ILE A O 1
ATOM 853 N N . PHE A 1 107 ? 0.232 -0.614 -18.216 1.00 84.12 107 PHE A N 1
ATOM 854 C CA . PHE A 1 107 ? -0.506 -0.950 -19.430 1.00 84.12 107 PHE A CA 1
ATOM 855 C C . PHE A 1 107 ? -0.267 0.089 -20.527 1.00 84.12 107 PHE A C 1
ATOM 857 O O . PHE A 1 107 ? -0.027 -0.295 -21.673 1.00 84.12 107 PHE A O 1
ATOM 864 N N . GLN A 1 108 ? -0.229 1.377 -20.179 1.00 82.88 108 GLN A N 1
ATOM 865 C CA . GLN A 1 108 ? 0.115 2.445 -21.121 1.00 82.88 108 GLN A CA 1
ATOM 866 C C . GLN A 1 108 ? 1.534 2.283 -21.681 1.00 82.88 108 GLN A C 1
ATOM 868 O O . GLN A 1 108 ? 1.714 2.307 -22.901 1.00 82.88 108 GLN A O 1
ATOM 873 N N . LEU A 1 109 ? 2.534 2.038 -20.827 1.00 79.81 109 LEU A N 1
ATOM 874 C CA . LEU A 1 109 ? 3.916 1.810 -21.271 1.00 79.81 109 LEU A CA 1
ATOM 875 C C . LEU A 1 109 ? 4.038 0.607 -22.217 1.00 79.81 109 LEU A C 1
ATOM 877 O O . LEU A 1 109 ? 4.721 0.697 -23.237 1.00 79.81 109 LEU A O 1
ATOM 881 N N . ILE A 1 110 ? 3.357 -0.504 -21.917 1.00 81.44 110 ILE A N 1
ATOM 882 C CA . ILE A 1 110 ? 3.359 -1.705 -22.768 1.00 81.44 110 ILE A CA 1
ATOM 883 C C . ILE A 1 110 ? 2.727 -1.407 -24.131 1.00 81.44 110 ILE A C 1
ATOM 885 O O . ILE A 1 110 ? 3.271 -1.813 -25.157 1.00 81.44 110 ILE A O 1
ATOM 889 N N . VAL A 1 111 ? 1.601 -0.687 -24.162 1.00 79.81 111 VAL A N 1
ATOM 890 C CA . VAL A 1 111 ? 0.923 -0.318 -25.415 1.00 79.81 111 VAL A CA 1
ATOM 891 C C . VAL A 1 111 ? 1.801 0.595 -26.270 1.00 79.81 111 VAL A C 1
ATOM 893 O O . VAL A 1 111 ? 1.905 0.380 -27.478 1.00 79.81 111 VAL A O 1
ATOM 896 N N . ILE A 1 112 ? 2.459 1.586 -25.662 1.00 77.69 112 ILE A N 1
ATOM 897 C CA . ILE A 1 112 ? 3.386 2.482 -26.368 1.00 77.69 112 ILE A CA 1
ATOM 898 C C . ILE A 1 112 ? 4.569 1.687 -26.923 1.00 77.69 112 ILE A C 1
ATOM 900 O O . ILE A 1 112 ? 4.875 1.810 -28.107 1.00 77.69 112 ILE A O 1
ATOM 904 N N . ALA A 1 113 ? 5.195 0.832 -26.110 1.00 75.00 113 ALA A N 1
ATOM 905 C CA . ALA A 1 113 ? 6.301 -0.011 -26.557 1.00 75.00 113 ALA A CA 1
ATOM 906 C C . ALA A 1 113 ? 5.886 -0.935 -27.716 1.00 75.00 113 ALA A C 1
ATOM 908 O O . ALA A 1 113 ? 6.623 -1.050 -28.690 1.00 75.00 113 ALA A O 1
ATOM 909 N N . GLY A 1 114 ? 4.687 -1.525 -27.654 1.00 73.69 114 GLY A N 1
ATOM 910 C CA . GLY A 1 114 ? 4.123 -2.328 -28.742 1.00 73.69 114 GLY A CA 1
ATOM 911 C C . GLY A 1 114 ? 3.966 -1.537 -30.044 1.00 73.69 114 GLY A C 1
ATOM 912 O O . GLY A 1 114 ? 4.442 -1.983 -31.084 1.00 73.69 114 GLY A O 1
ATOM 913 N N . ARG A 1 115 ? 3.398 -0.324 -29.984 1.00 70.56 115 ARG A N 1
ATOM 914 C CA . ARG A 1 115 ? 3.274 0.556 -31.164 1.00 70.56 115 ARG A CA 1
ATOM 915 C C . ARG A 1 115 ? 4.632 0.948 -31.748 1.00 70.56 115 ARG A C 1
ATOM 917 O O . ARG A 1 115 ? 4.801 0.913 -32.959 1.00 70.56 115 ARG A O 1
ATOM 924 N N . VAL A 1 116 ? 5.610 1.266 -30.899 1.00 64.81 116 VAL A N 1
ATOM 925 C CA . VAL A 1 116 ? 6.984 1.584 -31.328 1.00 64.81 116 VAL A CA 1
ATOM 926 C C . VAL A 1 116 ? 7.644 0.374 -32.004 1.00 64.81 116 VAL A C 1
ATOM 928 O O . VAL A 1 116 ? 8.344 0.532 -33.005 1.00 64.81 116 VAL A O 1
ATOM 931 N N . CYS A 1 117 ? 7.407 -0.846 -31.508 1.00 61.50 117 CYS A N 1
ATOM 932 C CA . CYS A 1 117 ? 7.882 -2.073 -32.153 1.00 61.50 117 CYS A CA 1
ATOM 933 C C . CYS A 1 117 ? 7.243 -2.307 -33.535 1.00 61.50 117 CYS A C 1
ATOM 935 O O . CYS A 1 117 ? 7.948 -2.739 -34.452 1.00 61.50 117 CYS A O 1
ATOM 937 N N . ASP A 1 118 ? 5.955 -1.990 -33.695 1.00 59.44 118 ASP A N 1
ATOM 938 C CA . ASP A 1 118 ? 5.240 -2.105 -34.973 1.00 59.44 118 ASP A CA 1
ATOM 939 C C . ASP A 1 118 ? 5.705 -1.045 -35.993 1.00 59.44 118 ASP A C 1
ATOM 941 O O . ASP A 1 118 ? 5.912 -1.359 -37.167 1.00 59.44 118 ASP A O 1
ATOM 945 N N . GLU A 1 119 ? 5.952 0.194 -35.551 1.00 59.38 119 GLU A N 1
ATOM 946 C CA . GLU A 1 119 ? 6.424 1.301 -36.401 1.00 59.38 119 GLU A CA 1
ATOM 947 C C . GLU A 1 119 ? 7.887 1.137 -36.856 1.00 59.38 119 GLU A C 1
ATOM 949 O O . GLU A 1 119 ? 8.249 1.567 -37.954 1.00 59.38 119 GLU A O 1
ATOM 954 N N . HIS A 1 120 ? 8.730 0.467 -36.060 1.00 59.06 120 HIS A N 1
ATOM 955 C CA . HIS A 1 120 ? 10.130 0.178 -36.406 1.00 59.06 120 HIS A CA 1
ATOM 956 C C . HIS A 1 120 ? 10.362 -1.186 -37.083 1.00 59.06 120 HIS A C 1
ATOM 958 O O . HIS A 1 120 ? 11.512 -1.566 -37.314 1.00 59.06 120 HIS A O 1
ATOM 964 N N . GLY A 1 121 ? 9.301 -1.897 -37.481 1.00 55.97 121 GLY A N 1
ATOM 965 C CA . GLY A 1 121 ? 9.394 -2.965 -38.479 1.00 55.97 121 GLY A CA 1
ATOM 966 C C . GLY A 1 121 ? 10.067 -4.266 -38.029 1.00 55.97 121 GLY A C 1
ATOM 967 O O . GLY A 1 121 ? 10.749 -4.899 -38.835 1.00 55.97 121 GLY A O 1
ATOM 968 N N . TYR A 1 122 ? 9.835 -4.734 -36.801 1.00 53.06 122 TYR A N 1
ATOM 969 C CA . TYR A 1 122 ? 10.130 -6.131 -36.446 1.00 53.06 122 TYR A CA 1
ATOM 970 C C . TYR A 1 122 ? 8.899 -7.014 -36.667 1.00 53.06 122 TYR A C 1
ATOM 972 O O . TYR A 1 122 ? 8.316 -7.563 -35.736 1.00 53.06 122 TYR A O 1
ATOM 980 N N . VAL A 1 123 ? 8.525 -7.183 -37.939 1.00 49.91 123 VAL A N 1
ATOM 981 C CA . VAL A 1 123 ? 7.637 -8.274 -38.353 1.00 49.91 123 VAL A CA 1
ATOM 982 C C . VAL A 1 123 ? 8.371 -9.579 -38.053 1.00 49.91 123 VAL A C 1
ATOM 984 O O . VAL A 1 123 ? 9.300 -9.963 -38.768 1.00 49.91 123 VAL A O 1
ATOM 987 N N . THR A 1 124 ? 7.965 -10.274 -36.992 1.00 49.69 124 THR A N 1
ATOM 988 C CA . THR A 1 124 ? 8.263 -11.699 -36.873 1.00 49.69 124 THR A CA 1
ATOM 989 C C . THR A 1 124 ? 7.548 -12.379 -38.037 1.00 49.69 124 THR A C 1
ATOM 991 O O . THR A 1 124 ? 6.324 -12.478 -38.082 1.00 49.69 124 THR A O 1
ATOM 994 N N . LYS A 1 125 ? 8.318 -12.755 -39.064 1.00 42.81 125 LYS A N 1
ATOM 995 C CA . LYS A 1 125 ? 7.832 -13.679 -40.084 1.00 42.81 125 LYS A CA 1
ATOM 996 C C . LYS A 1 125 ? 7.396 -14.958 -39.367 1.00 42.81 125 LYS A C 1
ATOM 998 O O . LYS A 1 125 ? 8.171 -15.507 -38.585 1.00 42.81 125 LYS A O 1
ATOM 1003 N N . SER A 1 126 ? 6.147 -15.336 -39.637 1.00 44.78 126 SER A N 1
ATOM 1004 C CA . SER A 1 126 ? 5.529 -16.631 -39.340 1.00 44.78 126 SER A CA 1
ATOM 1005 C C . SER A 1 126 ? 6.414 -17.815 -39.710 1.00 44.78 126 SER A C 1
ATOM 1007 O O . SER A 1 126 ? 7.236 -17.681 -40.645 1.00 44.78 126 SER A O 1
#

Radius of gyration: 17.57 Å; chains: 1; bounding box: 38×28×56 Å

InterPro domains:
  IPR024291 Protein of unknown function DUF3829 [PF12889] (1-105)

Sequence (126 aa):
MISAKQINNLISQDKFDAEAAMKKVSELETLVAQAKEADKSGMNFSFINSAGQYQLEAKKYVRRIRDKVPYSDWDKEQLQDANSSWMAEDSFPRALCDYNEMVDEIFQLIVIAGRVCDEHGYVTKS

Organism: Escherichia coli O1:K1 / APEC (NCBI:txid405955)

pLDDT: mean 87.41, std 11.77, range [42.81, 96.75]

Foldseek 3Di:
DVLLVVLLVQLVDPDHDLVVSLVSLVVLVVVLVVVVVVCPPCPCVQLSVLSVQLSVLSNLLSVCVVVVPDFDPVQVVQCVDPVRNLVRGSHSSVSVVSSVSSVVSVVVVVVVVVVVCVVVDPPPDD